Protein AF-A0A7J4CS13-F1 (afdb_monomer)

Mean predicted aligned error: 9.48 Å

Structure (mmCIF, N/CA/C/O backbone):
data_AF-A0A7J4CS13-F1
#
_entry.id   AF-A0A7J4CS13-F1
#
loop_
_atom_site.group_PDB
_atom_site.id
_atom_site.type_symbol
_atom_site.label_atom_id
_atom_site.label_alt_id
_atom_site.label_comp_id
_atom_site.label_asym_id
_atom_site.label_entity_id
_atom_site.label_seq_id
_atom_site.pdbx_PDB_ins_code
_atom_site.Cartn_x
_atom_site.Cartn_y
_atom_site.Cartn_z
_atom_site.occupancy
_atom_site.B_iso_or_equiv
_atom_site.auth_seq_id
_atom_site.auth_comp_id
_atom_site.auth_asym_id
_atom_site.auth_atom_id
_atom_site.pdbx_PDB_model_num
ATOM 1 N N . VAL A 1 1 ? 38.879 8.337 -37.946 1.00 72.19 1 VAL A N 1
ATOM 2 C CA . VAL A 1 1 ? 38.285 6.980 -37.816 1.00 72.19 1 VAL A CA 1
ATOM 3 C C . VAL A 1 1 ? 36.753 7.012 -37.824 1.00 72.19 1 VAL A C 1
ATOM 5 O O . VAL A 1 1 ? 36.179 6.457 -38.749 1.00 72.19 1 VAL A O 1
ATOM 8 N N . GLY A 1 2 ? 36.074 7.708 -36.898 1.00 79.31 2 GLY A N 1
ATOM 9 C CA . GLY A 1 2 ? 34.594 7.727 -36.835 1.00 79.31 2 GLY A CA 1
ATOM 10 C C . GLY A 1 2 ? 33.876 8.227 -38.102 1.00 79.31 2 GLY A C 1
ATOM 11 O O . GLY A 1 2 ? 32.901 7.623 -38.536 1.00 79.31 2 GLY A O 1
ATOM 12 N N . PHE A 1 3 ? 34.414 9.257 -38.761 1.00 84.44 3 PHE A N 1
ATOM 13 C CA . PHE A 1 3 ? 33.888 9.759 -40.040 1.00 84.44 3 PHE A CA 1
ATOM 14 C C . PHE A 1 3 ? 33.927 8.710 -41.168 1.00 84.44 3 PHE A C 1
ATOM 16 O O . PHE A 1 3 ? 33.012 8.639 -41.985 1.00 84.44 3 PHE A O 1
ATOM 23 N N . GLY A 1 4 ? 34.959 7.857 -41.184 1.00 86.88 4 GLY A N 1
ATOM 24 C CA . GLY A 1 4 ? 35.103 6.786 -42.174 1.00 86.88 4 GLY A CA 1
ATOM 25 C C . GLY A 1 4 ? 34.043 5.699 -42.008 1.00 86.88 4 GLY A C 1
ATOM 26 O O . GLY A 1 4 ? 33.472 5.244 -42.993 1.00 86.88 4 GLY A O 1
ATOM 27 N N . LEU A 1 5 ? 33.702 5.347 -40.765 1.00 84.50 5 LEU A N 1
ATOM 28 C CA . LEU A 1 5 ? 32.598 4.424 -40.486 1.00 84.50 5 LEU A CA 1
ATOM 29 C C . LEU A 1 5 ? 31.256 5.018 -40.940 1.00 84.50 5 LEU A C 1
ATOM 31 O O . LEU A 1 5 ? 30.471 4.328 -41.583 1.00 84.50 5 LEU A O 1
ATOM 35 N N . GLY A 1 6 ? 31.026 6.312 -40.696 1.00 86.31 6 GLY A N 1
ATOM 36 C CA . GLY A 1 6 ? 29.844 7.014 -41.204 1.00 86.31 6 GLY A CA 1
ATOM 37 C C . GLY A 1 6 ? 29.723 6.947 -42.730 1.00 86.31 6 GLY A C 1
ATOM 38 O O . GLY A 1 6 ? 28.652 6.640 -43.249 1.00 86.31 6 GLY A O 1
ATOM 39 N N . TYR A 1 7 ? 30.830 7.148 -43.452 1.00 88.69 7 TYR A N 1
ATOM 40 C CA . TYR A 1 7 ? 30.852 7.021 -44.909 1.00 88.69 7 TYR A CA 1
ATOM 41 C C . TYR A 1 7 ? 30.472 5.606 -45.368 1.00 88.69 7 TYR A C 1
ATOM 43 O O . TYR A 1 7 ? 29.608 5.463 -46.227 1.00 88.69 7 TYR A O 1
ATOM 51 N N . ILE A 1 8 ? 31.055 4.564 -44.770 1.00 88.62 8 ILE A N 1
ATOM 52 C CA . ILE A 1 8 ? 30.823 3.159 -45.150 1.00 88.62 8 ILE A CA 1
ATOM 53 C C . ILE A 1 8 ? 29.350 2.758 -44.989 1.00 88.62 8 ILE A C 1
ATOM 55 O O . ILE A 1 8 ? 28.781 2.138 -45.888 1.00 88.62 8 ILE A O 1
ATOM 59 N N . PHE A 1 9 ? 28.727 3.125 -43.866 1.00 88.62 9 PHE A N 1
ATOM 60 C CA . PHE A 1 9 ? 27.345 2.742 -43.569 1.00 88.62 9 PHE A CA 1
ATOM 61 C C . PHE A 1 9 ? 26.305 3.610 -44.292 1.00 88.62 9 PHE A C 1
ATOM 63 O O . PHE A 1 9 ? 25.291 3.082 -44.744 1.00 88.62 9 PHE A O 1
ATOM 70 N N . TYR A 1 10 ? 26.537 4.923 -44.419 1.00 87.06 10 TYR A N 1
ATOM 71 C CA . TYR A 1 10 ? 25.502 5.859 -44.882 1.00 87.06 10 TYR A CA 1
ATOM 72 C C . TYR A 1 10 ? 25.706 6.396 -46.305 1.00 87.06 10 TYR A C 1
ATOM 74 O O . TYR A 1 10 ? 24.713 6.651 -46.982 1.00 87.06 10 TYR A O 1
ATOM 82 N N . ILE A 1 11 ? 26.949 6.557 -46.782 1.00 88.56 11 ILE A N 1
ATOM 83 C CA . ILE A 1 11 ? 27.242 7.149 -48.104 1.00 88.56 11 ILE A CA 1
ATOM 84 C C . ILE A 1 11 ? 27.619 6.063 -49.115 1.00 88.56 11 ILE A C 1
ATOM 86 O O . ILE A 1 11 ? 26.929 5.881 -50.113 1.00 88.56 11 ILE A O 1
ATOM 90 N N . GLY A 1 12 ? 28.684 5.308 -48.836 1.00 87.69 12 GLY A N 1
ATOM 91 C CA . GLY A 1 12 ? 29.124 4.183 -49.661 1.00 87.69 12 GLY A CA 1
ATOM 92 C C . GLY A 1 12 ? 28.165 2.991 -49.610 1.00 87.69 12 GLY A C 1
ATOM 93 O O . GLY A 1 12 ? 28.124 2.211 -50.556 1.00 87.69 12 GLY A O 1
ATOM 94 N N . ARG A 1 13 ? 27.370 2.869 -48.532 1.00 84.94 13 ARG A N 1
ATOM 95 C CA . ARG A 1 13 ? 26.365 1.807 -48.305 1.00 84.94 13 ARG A CA 1
ATOM 96 C C . ARG A 1 13 ? 26.926 0.390 -48.492 1.00 84.94 13 ARG A C 1
ATOM 98 O O . ARG A 1 13 ? 26.216 -0.512 -48.925 1.00 84.94 13 ARG A O 1
ATOM 105 N N . TRP A 1 14 ? 28.201 0.187 -48.160 1.00 87.81 14 TRP A N 1
ATOM 106 C CA . TRP A 1 14 ? 28.876 -1.106 -48.324 1.00 87.81 14 TRP A CA 1
ATOM 107 C C . TRP A 1 14 ? 28.378 -2.157 -47.326 1.00 87.81 14 TRP A C 1
ATOM 109 O O . TRP A 1 14 ? 28.487 -3.353 -47.579 1.00 87.81 14 TRP A O 1
ATOM 119 N N . VAL A 1 15 ? 27.815 -1.715 -46.199 1.00 88.19 15 VAL A N 1
ATOM 120 C CA . VAL A 1 15 ? 27.189 -2.570 -45.188 1.00 88.19 15 VAL A CA 1
ATOM 121 C C . VAL A 1 15 ? 25.805 -2.016 -44.878 1.00 88.19 15 VAL A C 1
ATOM 123 O O . VAL A 1 15 ? 25.668 -0.825 -44.607 1.00 88.19 15 VAL A O 1
ATOM 126 N N . ASP A 1 16 ? 24.787 -2.878 -44.886 1.00 89.31 16 ASP A N 1
ATOM 127 C CA . ASP A 1 16 ? 23.429 -2.498 -44.495 1.00 89.31 16 ASP A CA 1
ATOM 128 C C . ASP A 1 16 ? 23.351 -2.305 -42.964 1.00 89.31 16 ASP A C 1
ATOM 130 O O . ASP A 1 16 ? 23.492 -3.284 -42.215 1.00 89.31 16 ASP A O 1
ATOM 134 N N . PRO A 1 17 ? 23.125 -1.069 -42.472 1.00 87.94 17 PRO A N 1
ATOM 135 C CA . PRO A 1 17 ? 23.107 -0.778 -41.042 1.00 87.94 17 PRO A CA 1
ATOM 136 C C . PRO A 1 17 ? 21.958 -1.482 -40.312 1.00 87.94 17 PRO A C 1
ATOM 138 O O . PRO A 1 17 ? 22.127 -1.883 -39.161 1.00 87.94 17 PRO A O 1
ATOM 141 N N . VAL A 1 18 ? 20.809 -1.688 -40.965 1.00 89.12 18 VAL A N 1
ATOM 142 C CA . VAL A 1 18 ? 19.647 -2.342 -40.342 1.00 89.12 18 VAL A CA 1
ATOM 143 C C . VAL A 1 18 ? 19.937 -3.823 -40.139 1.00 89.12 18 VAL A C 1
ATOM 145 O O . VAL A 1 18 ? 19.723 -4.361 -39.051 1.00 89.12 18 VAL A O 1
ATOM 148 N N . LYS A 1 19 ? 20.485 -4.481 -41.164 1.00 91.19 19 LYS A N 1
ATOM 149 C CA . LYS A 1 19 ? 20.879 -5.891 -41.082 1.00 91.19 19 LYS A CA 1
ATOM 150 C C . LYS A 1 19 ? 22.008 -6.101 -40.069 1.00 91.19 19 LYS A C 1
ATOM 152 O O . LYS A 1 19 ? 21.969 -7.072 -39.321 1.00 91.19 19 LYS A O 1
ATOM 157 N N . PHE A 1 20 ? 22.969 -5.177 -39.999 1.00 91.25 20 PHE A N 1
ATOM 158 C CA . PHE A 1 20 ? 24.067 -5.216 -39.030 1.00 91.25 20 PHE A CA 1
ATOM 159 C C . PHE A 1 20 ? 23.572 -5.092 -37.581 1.00 91.25 20 PHE A C 1
ATOM 161 O O . PHE A 1 20 ? 23.908 -5.933 -36.751 1.00 91.25 20 PHE A O 1
ATOM 168 N N . ILE A 1 21 ? 22.719 -4.107 -37.278 1.00 92.00 21 ILE A N 1
ATOM 169 C CA . ILE A 1 21 ? 22.165 -3.914 -35.926 1.00 92.00 21 ILE A CA 1
ATOM 170 C C . ILE A 1 21 ? 21.299 -5.109 -35.507 1.00 92.00 21 ILE A C 1
ATOM 172 O O . ILE A 1 21 ? 21.417 -5.583 -34.380 1.00 92.00 21 ILE A O 1
ATOM 176 N N . ASN A 1 22 ? 20.470 -5.631 -36.415 1.00 91.75 22 ASN A N 1
ATOM 177 C CA . ASN A 1 22 ? 19.577 -6.758 -36.127 1.00 91.75 22 ASN A CA 1
ATOM 178 C C . ASN A 1 22 ? 20.289 -8.121 -36.088 1.00 91.75 22 ASN A C 1
ATOM 180 O O . ASN A 1 22 ? 19.701 -9.095 -35.627 1.00 91.75 22 ASN A O 1
ATOM 184 N N . SER A 1 23 ? 21.539 -8.208 -36.551 1.00 91.88 23 SER A N 1
ATOM 185 C CA . SER A 1 23 ? 22.308 -9.460 -36.547 1.00 91.88 23 SER A CA 1
ATOM 186 C C . SER A 1 23 ? 22.707 -9.930 -35.146 1.00 91.88 23 SER A C 1
ATOM 188 O O . SER A 1 23 ? 22.951 -11.118 -34.944 1.00 91.88 23 SER A O 1
ATOM 190 N N . ASN A 1 24 ? 22.768 -9.018 -34.170 1.00 93.56 24 ASN A N 1
ATOM 191 C CA . ASN A 1 24 ? 23.164 -9.325 -32.803 1.00 93.56 24 ASN A CA 1
ATOM 192 C C . ASN A 1 24 ? 22.250 -8.609 -31.807 1.00 93.56 24 ASN A C 1
ATOM 194 O O . ASN A 1 24 ? 22.063 -7.392 -31.868 1.00 93.56 24 ASN A O 1
ATOM 198 N N . ILE A 1 25 ? 21.737 -9.364 -30.837 1.00 93.38 25 ILE A N 1
ATOM 199 C CA . ILE A 1 25 ? 20.838 -8.849 -29.804 1.00 93.38 25 ILE A CA 1
ATOM 200 C C . ILE A 1 25 ? 21.455 -7.701 -28.996 1.00 93.38 25 ILE A C 1
ATOM 202 O O . ILE A 1 25 ? 20.739 -6.789 -28.591 1.00 93.38 25 ILE A O 1
ATOM 206 N N . PHE A 1 26 ? 22.775 -7.703 -28.802 1.00 95.50 26 PHE A N 1
ATOM 207 C CA . PHE A 1 26 ? 23.489 -6.649 -28.091 1.00 95.50 26 PHE A CA 1
ATOM 208 C C . PHE A 1 26 ? 23.454 -5.319 -28.855 1.00 95.50 26 PHE A C 1
ATOM 210 O O . PHE A 1 26 ? 23.088 -4.291 -28.284 1.00 95.50 26 PHE A O 1
ATOM 217 N N . PHE A 1 27 ? 23.767 -5.330 -30.158 1.00 93.75 27 PHE A N 1
ATOM 218 C CA . PHE A 1 27 ? 23.711 -4.121 -30.989 1.00 93.75 27 PHE A CA 1
ATOM 219 C C . PHE A 1 27 ? 22.283 -3.610 -31.139 1.00 93.75 27 PHE A C 1
ATOM 221 O O . PHE A 1 27 ? 22.053 -2.405 -31.035 1.00 93.75 27 PHE A O 1
ATOM 228 N N . TYR A 1 28 ? 21.320 -4.517 -31.300 1.00 94.88 28 TYR A N 1
ATOM 229 C CA . TYR A 1 28 ? 19.906 -4.172 -31.306 1.00 94.88 28 TYR A CA 1
ATOM 230 C C . TYR A 1 28 ? 19.459 -3.526 -29.986 1.00 94.88 28 TYR A C 1
ATOM 232 O O . TYR A 1 28 ? 18.806 -2.482 -29.999 1.00 94.88 28 TYR A O 1
ATOM 240 N N . ALA A 1 29 ? 19.836 -4.103 -28.840 1.00 94.88 29 ALA A N 1
ATOM 241 C CA . ALA A 1 29 ? 19.478 -3.582 -27.525 1.00 94.88 29 ALA A CA 1
ATOM 242 C C . ALA A 1 29 ? 20.084 -2.196 -27.274 1.00 94.88 29 ALA A C 1
ATOM 244 O O . ALA A 1 29 ? 19.364 -1.295 -26.840 1.00 94.88 29 ALA A O 1
ATOM 245 N N . LEU A 1 30 ? 21.365 -1.997 -27.604 1.00 94.94 30 LEU A N 1
ATOM 246 C CA . LEU A 1 30 ? 22.010 -0.686 -27.524 1.00 94.94 30 LEU A CA 1
ATOM 247 C C . LEU A 1 30 ? 21.327 0.324 -28.445 1.00 94.94 30 LEU A C 1
ATOM 249 O O . LEU A 1 30 ? 20.953 1.403 -27.991 1.00 94.94 30 LEU A O 1
ATOM 253 N N . HIS A 1 31 ? 21.101 -0.030 -29.713 1.00 94.06 31 HIS A N 1
ATOM 254 C CA . HIS A 1 31 ? 20.407 0.842 -30.657 1.00 94.06 31 HIS A CA 1
ATOM 255 C C . HIS A 1 31 ? 19.030 1.256 -30.127 1.00 94.06 31 HIS A C 1
ATOM 257 O O . HIS A 1 31 ? 18.724 2.444 -30.076 1.00 94.06 31 HIS A O 1
ATOM 263 N N . LYS A 1 32 ? 18.231 0.295 -29.650 1.00 94.88 32 LYS A N 1
ATOM 264 C CA . LYS A 1 32 ? 16.909 0.544 -29.065 1.00 94.88 32 LYS A CA 1
ATOM 265 C C . LYS A 1 32 ? 16.980 1.404 -27.802 1.00 94.88 32 LYS A C 1
ATOM 267 O O . LYS A 1 32 ? 16.120 2.255 -27.599 1.00 94.88 32 LYS A O 1
ATOM 272 N N . PHE A 1 33 ? 17.986 1.203 -26.956 1.00 95.31 33 PHE A N 1
ATOM 273 C CA . PHE A 1 33 ? 18.200 1.995 -25.747 1.00 95.31 33 PHE A CA 1
ATOM 274 C C . PHE A 1 33 ? 18.470 3.469 -26.068 1.00 95.31 33 PHE A C 1
ATOM 276 O O . PHE A 1 33 ? 17.793 4.348 -25.529 1.00 95.31 33 PHE A O 1
ATOM 283 N N . PHE A 1 34 ? 19.388 3.744 -26.999 1.00 94.50 34 PHE A N 1
ATOM 284 C CA . PHE A 1 34 ? 19.659 5.107 -27.458 1.00 94.50 34 PHE A CA 1
ATOM 285 C C . PHE A 1 34 ? 18.456 5.713 -28.194 1.00 94.50 34 PHE A C 1
ATOM 287 O O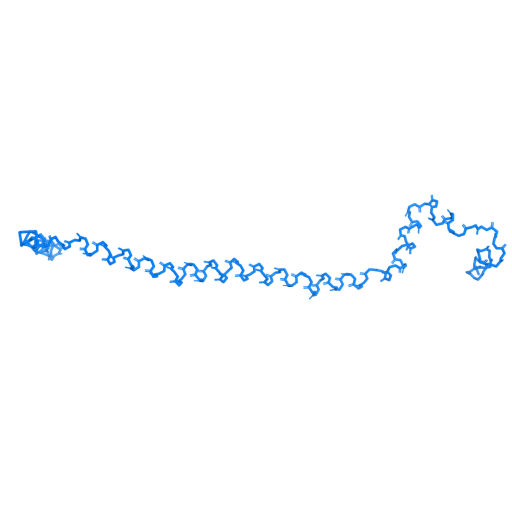 . PHE A 1 34 ? 18.107 6.867 -27.941 1.00 94.50 34 PHE A O 1
ATOM 294 N N . LEU A 1 35 ? 17.780 4.929 -29.045 1.00 94.12 35 LEU A N 1
ATOM 295 C CA . LEU A 1 35 ? 16.575 5.346 -29.771 1.00 94.12 35 LEU A CA 1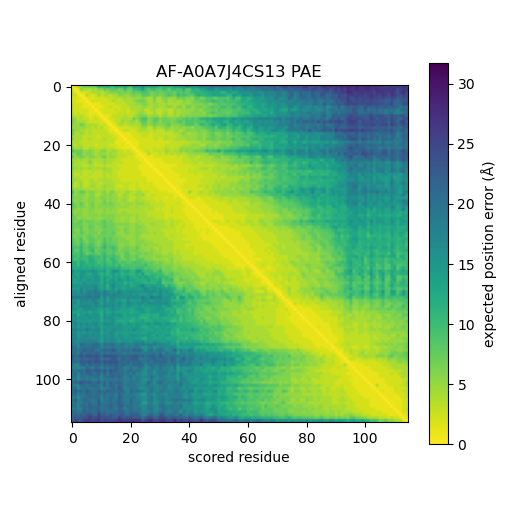
ATOM 296 C C . LEU A 1 35 ? 15.454 5.771 -28.809 1.00 94.12 35 LEU A C 1
ATOM 298 O O . LEU A 1 35 ? 14.806 6.794 -29.019 1.00 94.12 35 LEU A O 1
ATOM 302 N N . ASN A 1 36 ? 15.288 5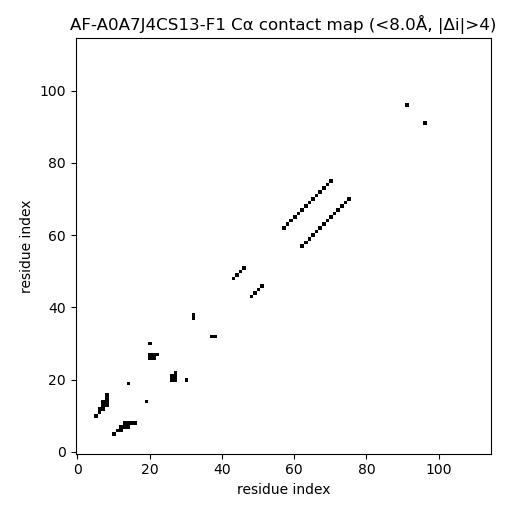.046 -27.701 1.00 95.06 36 ASN A N 1
ATOM 303 C CA . ASN A 1 36 ? 14.309 5.345 -26.655 1.00 95.06 36 ASN A CA 1
ATOM 304 C C . ASN A 1 36 ? 14.790 6.401 -25.648 1.00 95.06 36 ASN A C 1
ATOM 306 O O . ASN A 1 36 ? 14.305 6.441 -24.516 1.00 95.06 36 ASN A O 1
ATOM 310 N N . ARG A 1 37 ? 15.738 7.267 -26.041 1.00 93.06 37 ARG A N 1
ATOM 311 C CA . ARG A 1 37 ? 16.292 8.344 -25.201 1.00 93.06 37 ARG A CA 1
ATOM 312 C C . ARG A 1 37 ? 16.715 7.830 -23.821 1.00 93.06 37 ARG A C 1
ATOM 314 O O . ARG A 1 37 ? 16.399 8.440 -22.800 1.00 93.06 37 ARG A O 1
ATOM 321 N N . TRP A 1 38 ? 17.387 6.676 -23.803 1.00 94.81 38 TRP A N 1
ATOM 322 C CA . TRP A 1 38 ? 17.909 6.028 -22.596 1.00 94.81 38 TRP A CA 1
ATOM 323 C C . TRP A 1 38 ? 16.832 5.623 -21.579 1.00 94.81 38 TRP A C 1
ATOM 325 O O . TRP A 1 38 ? 17.144 5.352 -20.424 1.00 94.81 38 TRP A O 1
ATOM 335 N N . TYR A 1 39 ? 15.555 5.612 -21.976 1.00 93.94 39 TYR A N 1
ATOM 336 C CA . TYR A 1 39 ? 14.408 5.418 -21.085 1.00 93.94 39 TYR A CA 1
ATOM 337 C C . TYR A 1 39 ? 14.336 6.406 -19.906 1.00 93.94 39 TYR A C 1
ATOM 339 O O . TYR A 1 39 ? 13.554 6.184 -18.982 1.00 93.94 39 TYR A O 1
ATOM 347 N N . LEU A 1 40 ? 15.066 7.529 -19.948 1.00 94.06 40 LEU A N 1
ATOM 348 C CA . LEU A 1 40 ? 15.110 8.505 -18.850 1.00 94.06 40 LEU A CA 1
ATOM 349 C C . LEU A 1 40 ? 13.718 9.023 -18.495 1.00 94.06 40 LEU A C 1
ATOM 351 O O . LEU A 1 40 ? 13.342 9.051 -17.327 1.00 94.06 40 LEU A O 1
ATOM 355 N N . ASN A 1 41 ? 12.915 9.346 -19.509 1.00 94.19 41 ASN A N 1
ATOM 356 C CA . ASN A 1 41 ? 11.534 9.771 -19.301 1.00 94.19 41 ASN A CA 1
ATOM 357 C C . ASN A 1 41 ? 10.731 8.692 -18.567 1.00 94.19 41 ASN A C 1
ATOM 359 O O . ASN A 1 41 ? 10.086 8.985 -17.567 1.00 94.19 41 ASN A O 1
ATOM 363 N N . ALA A 1 42 ? 10.799 7.439 -19.022 1.00 93.06 42 ALA A N 1
ATOM 364 C CA . ALA A 1 42 ? 10.058 6.345 -18.401 1.00 93.06 42 ALA A CA 1
ATOM 365 C C . ALA A 1 42 ? 10.477 6.135 -16.939 1.00 93.06 42 ALA A C 1
ATOM 367 O O . ALA A 1 42 ? 9.611 5.967 -16.085 1.00 93.06 42 ALA A O 1
ATOM 368 N N . MET A 1 43 ? 11.778 6.209 -16.647 1.00 95.00 43 MET A N 1
ATOM 369 C CA . MET A 1 43 ? 12.310 6.101 -15.288 1.00 95.00 43 MET A CA 1
ATOM 370 C C . MET A 1 43 ? 11.826 7.241 -14.389 1.00 95.00 43 MET A C 1
ATOM 372 O O . MET A 1 43 ? 11.376 6.983 -13.275 1.00 95.00 43 MET A O 1
ATOM 376 N N . ILE A 1 44 ? 11.864 8.485 -14.875 1.00 95.94 44 ILE A N 1
ATOM 377 C CA . ILE A 1 44 ? 11.392 9.656 -14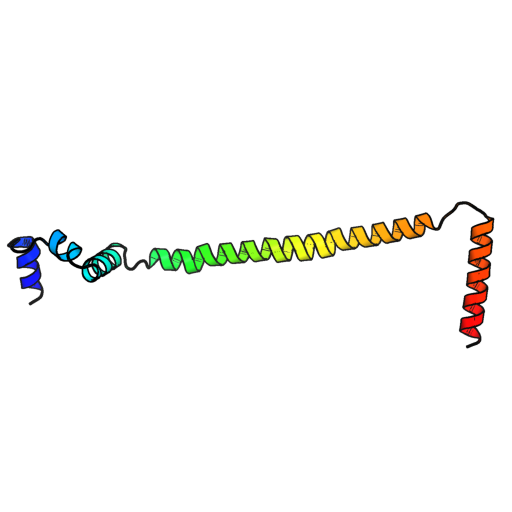.124 1.00 95.94 44 ILE A CA 1
ATOM 378 C C . ILE A 1 44 ? 9.893 9.533 -13.836 1.00 95.94 44 ILE A C 1
ATOM 380 O O . ILE A 1 44 ? 9.472 9.693 -12.693 1.00 95.94 44 ILE A O 1
ATOM 384 N N . TYR A 1 45 ? 9.083 9.187 -14.839 1.00 96.31 45 TYR A N 1
ATOM 385 C CA . TYR A 1 45 ? 7.646 8.983 -14.647 1.00 96.31 45 TYR A CA 1
ATOM 386 C C . TYR A 1 45 ? 7.357 7.860 -13.647 1.00 96.31 45 TYR A C 1
ATOM 388 O O . TYR A 1 45 ? 6.504 8.011 -12.772 1.00 96.31 45 TYR A O 1
ATOM 396 N N . TRP A 1 46 ? 8.080 6.745 -13.728 1.00 96.38 46 TRP A N 1
ATOM 397 C CA . TRP A 1 46 ? 7.913 5.655 -12.774 1.00 96.38 46 TRP A CA 1
ATOM 398 C C . TRP A 1 46 ? 8.279 6.060 -11.348 1.00 96.38 46 TRP A C 1
ATOM 400 O O . TRP A 1 46 ? 7.490 5.830 -10.432 1.00 96.38 46 TRP A O 1
ATOM 410 N N . GLY A 1 47 ? 9.443 6.686 -11.170 1.00 96.25 47 GLY A N 1
ATOM 411 C CA . GLY A 1 47 ? 9.973 7.044 -9.857 1.00 96.25 47 GLY A CA 1
ATOM 412 C C . GLY A 1 47 ? 9.211 8.174 -9.172 1.00 96.25 47 GLY A C 1
ATOM 413 O O . GLY A 1 47 ? 8.978 8.102 -7.970 1.00 96.25 47 GLY A O 1
ATOM 414 N N . PHE A 1 48 ? 8.788 9.194 -9.921 1.00 96.25 48 PHE A N 1
ATOM 415 C CA . PHE A 1 48 ? 8.218 10.415 -9.340 1.00 96.25 48 PHE A CA 1
ATOM 416 C C . PHE A 1 48 ? 6.707 10.546 -9.491 1.00 96.25 48 PHE A C 1
ATOM 418 O O . PHE A 1 48 ? 6.095 11.327 -8.767 1.00 96.25 48 PHE A O 1
ATOM 425 N N . VAL A 1 49 ? 6.085 9.797 -10.401 1.00 96.31 49 VAL A N 1
ATOM 426 C CA . VAL A 1 49 ? 4.638 9.891 -10.629 1.00 96.31 49 VAL A CA 1
ATOM 427 C C . VAL A 1 49 ? 3.959 8.600 -10.205 1.00 96.31 49 VAL A C 1
ATOM 429 O O . VAL A 1 49 ? 3.136 8.596 -9.293 1.00 96.31 49 VAL A O 1
ATOM 432 N N . ILE A 1 50 ? 4.321 7.480 -10.825 1.00 97.00 50 ILE A N 1
ATOM 433 C CA . ILE A 1 50 ? 3.581 6.225 -10.658 1.00 97.00 50 ILE A CA 1
ATOM 434 C C . ILE A 1 50 ? 3.789 5.643 -9.259 1.00 97.00 50 ILE A C 1
ATOM 436 O O . ILE A 1 50 ? 2.806 5.337 -8.579 1.00 97.00 50 ILE A O 1
ATOM 440 N N . ALA A 1 51 ? 5.043 5.511 -8.816 1.00 97.06 51 ALA A N 1
ATOM 441 C CA . ALA A 1 51 ? 5.351 4.922 -7.518 1.00 97.06 51 ALA A CA 1
ATOM 442 C C . ALA A 1 51 ? 4.766 5.740 -6.346 1.00 97.06 51 ALA A C 1
ATOM 444 O O . ALA A 1 51 ? 4.066 5.142 -5.522 1.00 97.06 51 ALA A O 1
ATOM 445 N N . PRO A 1 52 ? 4.910 7.081 -6.288 1.00 97.38 52 PRO A N 1
ATOM 446 C CA . PRO A 1 52 ? 4.290 7.877 -5.229 1.00 97.38 52 PRO A CA 1
ATOM 447 C C . PRO A 1 52 ? 2.760 7.818 -5.251 1.00 97.38 52 PRO A C 1
ATOM 449 O O . PRO A 1 52 ? 2.140 7.667 -4.201 1.00 97.38 52 PRO A O 1
ATOM 452 N N . LEU A 1 53 ? 2.127 7.852 -6.432 1.00 97.56 53 LEU A N 1
ATOM 453 C CA . LEU A 1 53 ? 0.668 7.717 -6.543 1.00 97.56 53 LEU A CA 1
ATOM 454 C C . LEU A 1 53 ? 0.165 6.346 -6.083 1.00 97.56 53 LEU A C 1
ATOM 456 O O . LEU A 1 53 ? -0.944 6.226 -5.557 1.00 97.56 53 LEU A O 1
ATOM 460 N N . TRP A 1 54 ? 0.932 5.285 -6.329 1.00 97.31 54 TRP A N 1
ATOM 461 C CA . TRP A 1 54 ? 0.593 3.955 -5.836 1.00 97.31 54 TRP A CA 1
ATOM 462 C C . TRP A 1 54 ? 0.728 3.881 -4.312 1.00 97.31 54 TRP A C 1
ATOM 464 O O . TRP A 1 54 ? -0.205 3.431 -3.650 1.00 97.31 54 TRP A O 1
ATOM 474 N N . ALA A 1 55 ? 1.823 4.409 -3.759 1.00 96.62 55 ALA A N 1
ATOM 475 C CA . ALA A 1 55 ? 2.050 4.465 -2.318 1.00 96.62 55 ALA A CA 1
ATOM 476 C C . ALA A 1 55 ? 0.960 5.272 -1.597 1.00 96.62 55 ALA A C 1
ATOM 478 O O . ALA A 1 55 ? 0.356 4.775 -0.650 1.00 96.62 55 ALA A O 1
ATOM 479 N N . ALA A 1 56 ? 0.625 6.466 -2.093 1.00 95.94 56 ALA A N 1
ATOM 480 C CA . ALA A 1 56 ? -0.439 7.295 -1.529 1.00 95.94 56 ALA A CA 1
ATOM 481 C C . ALA A 1 56 ? -1.796 6.570 -1.531 1.00 95.94 56 ALA A C 1
ATOM 483 O O . ALA A 1 56 ? -2.513 6.570 -0.532 1.00 95.94 56 ALA A O 1
ATOM 484 N N . ARG A 1 57 ? -2.132 5.874 -2.627 1.00 95.88 57 ARG A N 1
ATOM 485 C CA . ARG A 1 57 ? -3.358 5.063 -2.699 1.00 95.88 57 ARG A CA 1
ATOM 486 C C . ARG A 1 57 ? -3.346 3.882 -1.737 1.00 95.88 57 ARG A C 1
ATOM 488 O O . ARG A 1 57 ? -4.398 3.549 -1.194 1.00 95.88 57 ARG A O 1
ATOM 495 N N . ALA A 1 58 ? -2.198 3.239 -1.543 1.00 94.88 58 ALA A N 1
ATOM 496 C CA . ALA A 1 58 ? -2.062 2.156 -0.580 1.00 94.88 58 ALA A CA 1
ATOM 497 C C . ALA A 1 58 ? -2.278 2.672 0.849 1.00 94.88 58 ALA A C 1
ATOM 499 O O . ALA A 1 58 ? -3.096 2.110 1.575 1.00 94.88 58 ALA A O 1
ATOM 500 N N . ILE 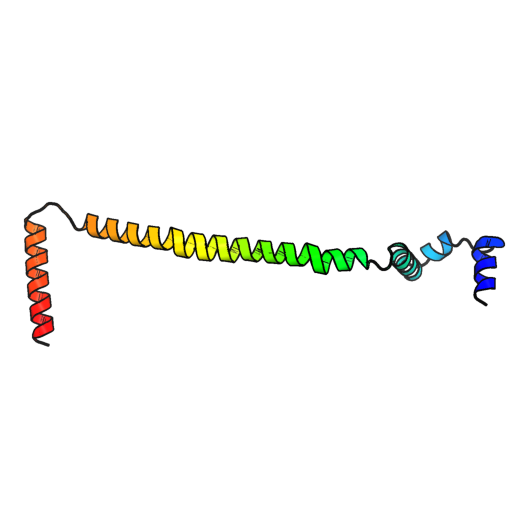A 1 59 ? -1.630 3.783 1.214 1.00 94.94 59 ILE A N 1
ATOM 501 C CA . ILE A 1 59 ? -1.789 4.421 2.527 1.00 94.94 59 ILE A CA 1
ATOM 502 C C . ILE A 1 59 ? -3.257 4.777 2.767 1.00 94.94 59 ILE A C 1
ATOM 504 O O . ILE A 1 59 ? -3.828 4.350 3.763 1.00 94.94 59 ILE A O 1
ATOM 508 N N . TRP A 1 60 ? -3.908 5.453 1.821 1.00 94.19 60 TRP A N 1
ATOM 509 C CA . TRP A 1 60 ? -5.322 5.808 1.947 1.00 94.19 60 TRP A CA 1
ATOM 510 C C . TRP A 1 60 ? -6.230 4.590 2.187 1.00 94.19 60 TRP A C 1
ATOM 512 O O . TRP A 1 60 ? -7.088 4.591 3.068 1.00 94.19 60 TRP A O 1
ATOM 522 N N . ARG A 1 61 ? -6.052 3.517 1.406 1.00 91.50 61 ARG A N 1
ATOM 523 C CA . ARG A 1 61 ? -6.911 2.324 1.494 1.00 91.50 61 ARG A CA 1
ATOM 524 C C . ARG A 1 61 ? -6.713 1.547 2.792 1.00 91.50 61 ARG A C 1
ATOM 526 O O . ARG A 1 61 ? -7.689 1.107 3.395 1.00 91.50 61 ARG A O 1
ATOM 533 N N . TYR A 1 62 ? -5.466 1.347 3.201 1.00 89.69 62 TYR A N 1
ATOM 534 C CA . TYR A 1 62 ? -5.167 0.485 4.340 1.00 89.69 62 TYR A CA 1
ATOM 535 C C . TYR A 1 62 ? -5.157 1.246 5.657 1.00 89.69 62 TYR A C 1
ATOM 537 O O . TYR A 1 62 ? -5.676 0.753 6.650 1.00 89.69 62 TYR A O 1
ATOM 545 N N . PHE A 1 63 ? -4.613 2.455 5.685 1.00 89.31 63 PHE A N 1
ATOM 546 C CA . PHE A 1 63 ? -4.522 3.215 6.921 1.00 89.31 63 PHE A CA 1
ATOM 547 C C . PHE A 1 63 ? -5.806 4.002 7.180 1.00 89.31 63 PHE A C 1
ATOM 549 O O . PHE A 1 63 ? -6.491 3.770 8.171 1.00 89.31 63 PHE A O 1
ATOM 556 N N . GLU A 1 64 ? -6.189 4.879 6.260 1.00 86.31 64 GLU A N 1
ATOM 557 C CA . GLU A 1 64 ? -7.278 5.824 6.517 1.00 86.31 64 GLU A CA 1
ATOM 558 C C . GLU A 1 64 ? -8.651 5.139 6.489 1.00 86.31 64 GLU A C 1
ATOM 560 O O . GLU A 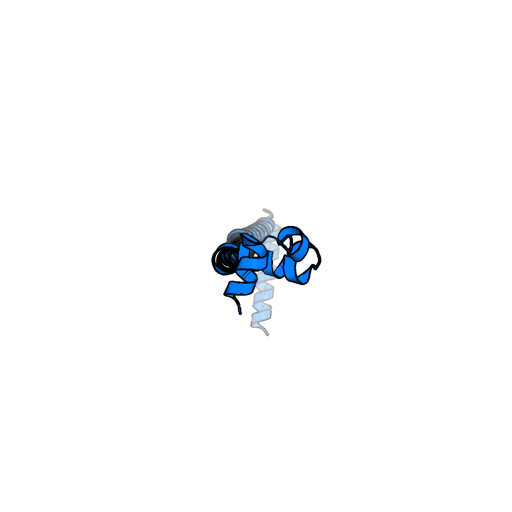1 64 ? -9.393 5.158 7.469 1.00 86.31 64 GLU A O 1
ATOM 565 N N . LYS A 1 65 ? -8.946 4.401 5.417 1.00 88.75 65 LYS A N 1
ATOM 566 C CA . LYS A 1 65 ? -10.217 3.671 5.267 1.00 88.75 65 LYS A CA 1
ATOM 567 C C . LYS A 1 65 ? -10.391 2.511 6.253 1.00 88.75 65 LYS A C 1
ATOM 569 O O . LYS A 1 65 ? -11.506 2.232 6.696 1.00 88.75 65 LYS A O 1
ATOM 574 N N . THR A 1 66 ? -9.322 1.775 6.556 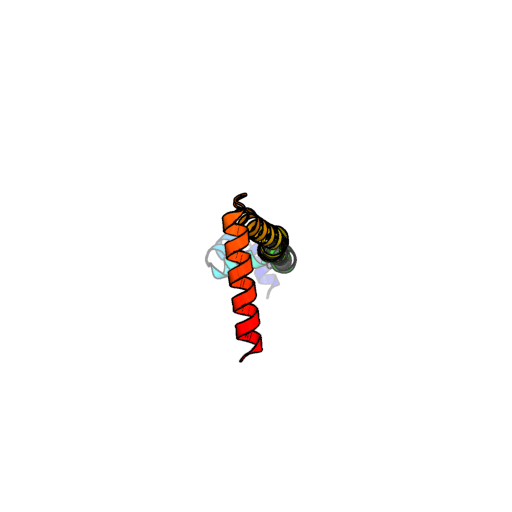1.00 83.25 66 THR A N 1
ATOM 575 C CA . THR A 1 66 ? -9.449 0.572 7.396 1.00 83.25 66 THR A CA 1
ATOM 576 C C . THR A 1 66 ? -9.177 0.885 8.861 1.00 83.25 66 THR A C 1
ATOM 578 O O . THR A 1 66 ? -10.036 0.629 9.699 1.00 83.25 66 THR A O 1
ATOM 581 N N . ALA A 1 67 ? -8.022 1.458 9.197 1.00 83.00 67 ALA A N 1
ATOM 582 C CA . ALA A 1 67 ? -7.680 1.682 10.599 1.00 83.00 67 ALA A CA 1
ATOM 583 C C . ALA A 1 67 ? -8.494 2.831 11.214 1.00 83.00 67 ALA A C 1
ATOM 585 O O . ALA A 1 67 ? -9.079 2.655 12.283 1.00 83.00 67 ALA A O 1
ATOM 586 N N . ILE A 1 68 ? -8.578 3.977 10.532 1.00 86.19 68 ILE A N 1
ATOM 587 C CA . ILE A 1 68 ? -9.251 5.162 11.084 1.00 86.19 68 ILE A CA 1
ATOM 588 C C . ILE A 1 68 ? -10.772 5.039 10.947 1.00 86.19 68 ILE A C 1
ATOM 590 O O . ILE A 1 68 ? -11.473 4.985 11.957 1.00 86.19 68 ILE A O 1
ATOM 594 N N . ASP A 1 69 ? -11.297 4.937 9.726 1.00 87.31 69 ASP A N 1
ATOM 595 C CA . ASP A 1 69 ? -12.751 4.907 9.511 1.00 87.31 69 ASP A CA 1
ATOM 596 C C . ASP A 1 69 ? -13.397 3.665 10.142 1.00 87.31 69 ASP A C 1
ATOM 598 O O . ASP A 1 69 ? -14.356 3.766 10.911 1.00 87.31 69 ASP A O 1
ATOM 602 N N . THR A 1 70 ? -12.881 2.471 9.832 1.00 85.00 70 THR A N 1
ATOM 603 C CA . THR A 1 70 ? -13.512 1.231 10.311 1.00 85.00 70 THR A CA 1
ATOM 604 C C . THR A 1 70 ? -13.180 0.959 11.775 1.00 85.00 70 THR A C 1
ATOM 606 O O . THR A 1 70 ? -14.065 0.564 12.532 1.00 85.00 70 THR A O 1
ATOM 609 N N . GLY A 1 71 ? -11.928 1.171 12.185 1.00 83.69 71 GLY A N 1
ATOM 610 C CA . GLY A 1 71 ? -11.488 0.906 13.553 1.00 83.69 71 GLY A CA 1
ATOM 611 C C . GLY A 1 71 ? -11.993 1.941 14.551 1.00 83.69 71 GLY A C 1
ATOM 612 O O . GLY A 1 71 ? -12.654 1.586 15.524 1.00 83.69 71 GLY A O 1
ATOM 613 N N . MET A 1 72 ? -11.701 3.220 14.318 1.00 83.25 72 MET A N 1
ATOM 614 C CA . MET A 1 72 ? -12.010 4.261 15.297 1.00 83.25 72 MET A CA 1
ATOM 615 C C . MET A 1 72 ? -13.441 4.761 15.167 1.00 83.25 72 MET A C 1
ATOM 617 O O . MET A 1 72 ? -14.167 4.759 16.153 1.00 83.25 72 MET A O 1
ATOM 621 N N . ASN A 1 73 ? -13.860 5.169 13.971 1.00 84.44 73 ASN A N 1
ATOM 622 C CA . ASN A 1 73 ? -15.151 5.834 13.816 1.00 84.44 73 ASN A CA 1
ATOM 623 C C . ASN A 1 73 ? -16.307 4.829 13.970 1.00 84.44 73 ASN A C 1
ATOM 625 O O . ASN A 1 73 ? -17.091 4.886 14.916 1.00 84.44 73 ASN A O 1
ATOM 629 N N . ILE A 1 74 ? -16.347 3.820 13.098 1.00 89.31 74 ILE A N 1
ATOM 630 C CA . ILE A 1 74 ? -17.412 2.809 13.101 1.00 89.31 74 ILE A CA 1
ATOM 631 C C . ILE A 1 74 ? -17.226 1.807 14.248 1.00 89.31 74 ILE A C 1
ATOM 633 O O . ILE A 1 74 ? -18.203 1.331 14.830 1.00 89.31 74 ILE A O 1
ATOM 637 N N . GLY A 1 75 ? -15.984 1.447 14.571 1.00 89.25 75 GLY A N 1
ATOM 638 C CA . GLY A 1 75 ? -15.694 0.441 15.590 1.00 89.25 75 GLY A CA 1
ATOM 639 C C . GLY A 1 75 ? -16.109 0.882 16.991 1.00 89.25 75 GLY A C 1
ATOM 640 O O . GLY A 1 75 ? -16.767 0.106 17.689 1.00 89.25 75 GLY A O 1
ATOM 641 N N . LEU A 1 76 ? -15.810 2.128 17.381 1.00 89.25 76 LEU A N 1
ATOM 642 C CA . LEU A 1 76 ? -16.254 2.671 18.670 1.00 89.25 76 LEU A CA 1
ATOM 643 C C . LEU A 1 76 ? -17.772 2.829 18.732 1.00 89.25 76 LEU A C 1
ATOM 645 O O . LEU A 1 76 ? -18.386 2.457 19.728 1.00 89.25 76 LEU A O 1
ATOM 649 N N . GLU A 1 77 ? -18.404 3.314 17.662 1.00 92.50 77 GLU A N 1
ATOM 650 C CA . GLU A 1 77 ? -19.865 3.405 17.615 1.00 92.50 77 GLU A CA 1
ATOM 651 C C . GLU A 1 77 ? -20.508 2.023 17.827 1.00 92.50 77 GLU A C 1
ATOM 653 O O . GLU A 1 77 ? -21.426 1.858 18.634 1.00 92.50 77 GLU A O 1
ATOM 658 N N . ARG A 1 78 ? -19.991 0.993 17.145 1.00 92.50 78 ARG A N 1
ATOM 659 C CA . ARG A 1 78 ? -20.497 -0.380 17.265 1.00 92.50 78 ARG A CA 1
ATOM 660 C C . ARG A 1 78 ? -20.275 -0.970 18.652 1.00 92.5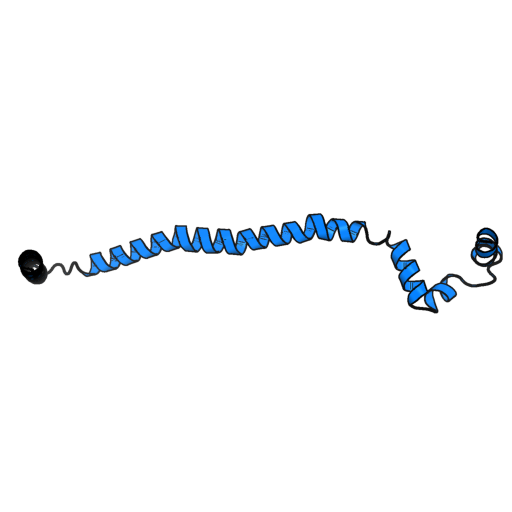0 78 ARG A C 1
ATOM 662 O O . ARG A 1 78 ? -21.168 -1.671 19.130 1.00 92.50 78 ARG A O 1
ATOM 669 N N . SER A 1 79 ? -19.135 -0.711 19.290 1.00 91.69 79 SER A N 1
ATOM 670 C CA . SER A 1 79 ? -18.853 -1.233 20.631 1.00 91.69 79 SER A CA 1
ATOM 671 C C . SER A 1 79 ? -19.763 -0.594 21.680 1.00 91.69 79 SER A C 1
ATOM 673 O O . SER A 1 79 ? -20.378 -1.311 22.469 1.00 91.69 79 SER A O 1
ATOM 675 N N . VAL A 1 80 ? -19.951 0.728 21.620 1.00 93.94 80 VAL A N 1
ATOM 676 C CA . VAL A 1 80 ? -20.881 1.453 22.497 1.00 93.94 80 VAL A CA 1
ATOM 677 C C . VAL A 1 80 ? -22.312 0.976 22.267 1.00 93.94 80 VAL A C 1
ATOM 679 O O . VAL A 1 80 ? -23.021 0.664 23.222 1.00 93.94 80 VAL A O 1
ATOM 682 N N . ARG A 1 81 ? -22.733 0.828 21.006 1.00 94.88 81 ARG A N 1
ATOM 683 C CA . ARG A 1 81 ? -24.062 0.304 20.666 1.00 94.88 81 ARG A CA 1
ATOM 684 C C . ARG A 1 81 ? -24.277 -1.117 21.183 1.00 94.88 81 ARG A C 1
ATOM 686 O O . ARG A 1 81 ? -25.377 -1.442 21.625 1.00 94.88 81 ARG A O 1
ATOM 693 N N . PHE A 1 82 ? -23.261 -1.974 21.109 1.00 95.06 82 PHE A N 1
ATOM 694 C CA . PHE A 1 82 ? -23.326 -3.322 21.667 1.00 95.06 82 PHE A CA 1
ATOM 695 C C . PHE A 1 82 ? -23.466 -3.284 23.192 1.00 95.06 82 PHE A C 1
ATOM 697 O O . PHE A 1 82 ? -24.380 -3.910 23.721 1.00 95.06 82 PHE A O 1
ATOM 704 N N . GLY A 1 83 ? -22.638 -2.494 23.883 1.00 95.00 83 GLY A N 1
ATOM 705 C CA . GLY A 1 83 ? -22.736 -2.311 25.333 1.00 95.00 83 GLY A CA 1
ATOM 706 C C . GLY A 1 83 ? -24.117 -1.814 25.760 1.00 95.00 83 GLY A C 1
ATOM 707 O O . GLY A 1 83 ? -24.737 -2.398 26.644 1.00 95.00 83 GLY A O 1
ATOM 708 N N . ALA A 1 84 ? -24.656 -0.815 25.058 1.00 95.38 84 ALA A N 1
ATOM 709 C CA . ALA A 1 84 ? -26.001 -0.304 25.302 1.00 95.38 84 ALA A CA 1
ATOM 710 C C . ALA A 1 84 ? -27.080 -1.385 25.126 1.00 95.38 84 ALA A C 1
ATOM 712 O O . ALA A 1 84 ? -27.985 -1.477 25.948 1.00 95.38 84 ALA A O 1
ATOM 713 N N . LYS A 1 85 ? -26.973 -2.245 24.102 1.00 95.62 85 LYS A N 1
ATOM 714 C CA . LYS A 1 85 ? -27.896 -3.378 23.920 1.00 95.62 85 LYS A CA 1
ATOM 715 C C . LYS A 1 85 ? -27.807 -4.400 25.050 1.00 95.62 85 LYS A C 1
ATOM 717 O O . LYS A 1 85 ? -28.835 -4.937 25.444 1.00 95.62 85 LYS A O 1
ATOM 722 N N . VAL A 1 86 ? -26.604 -4.679 25.554 1.00 94.12 86 VAL A N 1
ATOM 723 C CA . VAL A 1 86 ? -26.414 -5.599 26.686 1.00 94.12 86 VAL A CA 1
ATOM 724 C C . VAL A 1 86 ? -27.058 -5.025 27.945 1.00 94.12 86 VAL A C 1
ATOM 726 O O . VAL A 1 86 ? -27.852 -5.716 28.573 1.00 94.12 86 VAL A O 1
ATOM 729 N N . VAL A 1 87 ? -26.793 -3.753 28.264 1.00 93.12 87 VAL A N 1
ATOM 730 C CA . VAL A 1 87 ? -27.399 -3.058 29.415 1.00 93.12 87 VAL A CA 1
ATOM 731 C C . VAL A 1 87 ? -28.919 -2.981 29.275 1.00 93.12 87 VAL A C 1
ATOM 733 O O . VAL A 1 87 ? -29.653 -3.276 30.211 1.00 93.12 87 VAL A O 1
ATOM 736 N N . GLN A 1 88 ? -29.424 -2.667 28.084 1.00 93.38 88 GLN A N 1
ATOM 737 C CA . GLN A 1 88 ? -30.863 -2.678 27.836 1.00 93.38 88 GLN A CA 1
ATOM 738 C C . GLN A 1 88 ? -31.463 -4.080 28.024 1.00 93.38 88 GLN A C 1
ATOM 740 O O . GLN A 1 88 ? -32.572 -4.207 28.525 1.00 93.38 88 GLN A O 1
ATOM 745 N N . GLY A 1 89 ? -30.736 -5.136 27.654 1.00 90.69 89 GLY A N 1
ATOM 746 C CA . GLY A 1 89 ? -31.169 -6.518 27.855 1.00 90.69 89 GLY A CA 1
ATOM 747 C C . GLY A 1 89 ? -31.212 -6.956 29.322 1.00 90.69 89 GLY A C 1
ATOM 748 O O . GLY A 1 89 ? -31.929 -7.903 29.637 1.00 90.69 89 GLY A O 1
ATOM 749 N N . THR A 1 90 ? -30.483 -6.284 30.223 1.00 89.25 90 THR A N 1
ATOM 750 C CA . THR A 1 90 ? -30.560 -6.566 31.669 1.00 89.25 90 THR A CA 1
ATOM 751 C C . THR A 1 90 ? -31.821 -6.001 32.327 1.00 89.25 90 THR A C 1
ATOM 753 O O . THR A 1 90 ? -32.210 -6.462 33.398 1.00 89.25 90 THR A O 1
ATOM 756 N N . GLU A 1 91 ? -32.500 -5.058 31.672 1.00 88.56 91 GLU A N 1
ATOM 757 C CA . GLU A 1 91 ? -33.772 -4.498 32.124 1.00 88.56 91 GLU A CA 1
ATOM 758 C C . GLU A 1 91 ? -34.927 -5.439 31.752 1.00 88.56 91 GLU A C 1
ATOM 760 O O . GLU A 1 91 ? -35.465 -5.405 30.646 1.00 88.56 91 GLU A O 1
ATOM 765 N N . THR A 1 92 ? -35.312 -6.317 32.677 1.00 88.75 92 THR A N 1
ATOM 766 C CA . THR A 1 92 ? -36.345 -7.343 32.436 1.00 88.75 92 THR A CA 1
ATOM 767 C C . THR A 1 92 ? -37.778 -6.819 32.588 1.00 88.75 92 THR A C 1
ATOM 769 O O . THR A 1 92 ? -38.722 -7.500 32.190 1.00 88.75 92 THR A O 1
ATOM 772 N N . GLY A 1 93 ? -37.965 -5.650 33.217 1.00 90.00 93 GLY A N 1
ATOM 773 C CA . GLY A 1 93 ? -39.281 -5.115 33.582 1.00 90.00 93 GLY A CA 1
ATOM 774 C C . GLY A 1 93 ? -39.972 -5.848 34.742 1.00 90.00 93 GLY A C 1
ATOM 775 O O . GLY A 1 93 ? -41.112 -5.528 35.074 1.00 90.00 93 GLY A O 1
ATOM 776 N N . VAL A 1 94 ? -39.307 -6.815 35.385 1.00 93.69 94 VAL A N 1
ATOM 777 C CA . VAL A 1 94 ? -39.866 -7.598 36.496 1.00 93.69 94 VAL A CA 1
ATOM 778 C C . VAL A 1 94 ? -39.325 -7.081 37.830 1.00 93.69 94 VAL A C 1
ATOM 780 O O . VAL A 1 94 ? -38.138 -7.192 38.116 1.00 93.69 94 VAL A O 1
ATOM 783 N N . ALA A 1 95 ? -40.204 -6.582 38.707 1.00 91.25 95 ALA A N 1
ATOM 784 C CA . ALA A 1 95 ? -39.823 -6.029 40.018 1.00 91.25 95 ALA A CA 1
ATOM 785 C C . ALA A 1 95 ? -38.932 -6.971 40.856 1.00 91.25 95 ALA A C 1
ATOM 787 O O . ALA A 1 95 ? -37.986 -6.533 41.509 1.00 91.25 95 ALA A O 1
ATOM 788 N N . GLN A 1 96 ? -39.201 -8.279 40.794 1.00 91.62 96 GLN A N 1
ATOM 789 C CA . GLN A 1 96 ? -38.458 -9.291 41.546 1.00 91.62 96 GLN A CA 1
ATOM 790 C C . GLN A 1 96 ? -36.987 -9.383 41.123 1.00 91.62 96 GLN A C 1
ATOM 792 O O . GLN A 1 96 ? -36.118 -9.483 41.985 1.00 91.62 96 GLN A O 1
ATOM 797 N N . SER A 1 97 ? -36.666 -9.293 39.826 1.00 90.00 97 SER A N 1
ATOM 798 C CA . SER A 1 97 ? -35.264 -9.361 39.393 1.00 90.00 97 SER A CA 1
ATOM 799 C C . SER A 1 97 ? -34.459 -8.152 39.863 1.00 90.00 97 SER A C 1
ATOM 801 O O . SER A 1 97 ? -33.299 -8.312 40.228 1.00 90.00 97 S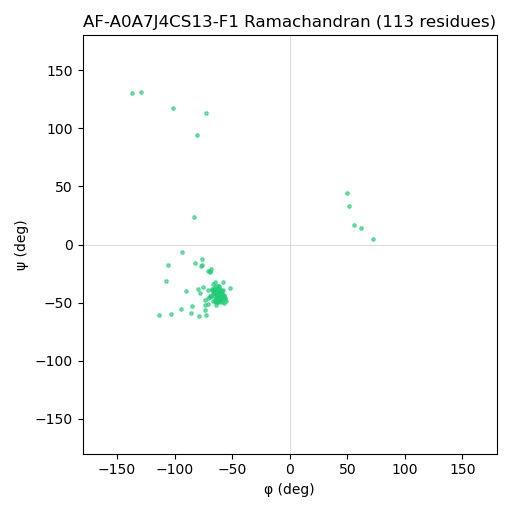ER A O 1
ATOM 803 N N . TYR A 1 98 ? -35.072 -6.967 39.938 1.00 92.00 98 TYR A N 1
ATOM 804 C CA . TYR A 1 98 ? -34.410 -5.779 40.484 1.00 92.00 98 TYR A CA 1
ATOM 805 C C . TYR A 1 98 ? -34.098 -5.926 41.974 1.00 92.00 98 TYR A C 1
ATOM 807 O O . TYR A 1 98 ? -32.997 -5.589 42.406 1.00 92.00 98 TYR A O 1
ATOM 815 N N . LEU A 1 99 ? -35.030 -6.488 42.752 1.00 93.12 99 LEU A N 1
ATOM 816 C CA . LEU A 1 99 ? -34.821 -6.759 44.178 1.00 93.12 99 LEU A CA 1
ATOM 817 C C . LEU A 1 99 ? -33.685 -7.766 44.409 1.00 93.12 99 LEU A C 1
ATOM 819 O O . LEU A 1 99 ? -32.847 -7.546 45.284 1.00 93.12 99 LEU A O 1
ATOM 823 N N . TYR A 1 100 ? -33.611 -8.829 43.600 1.00 93.81 100 TYR A N 1
ATOM 824 C CA . TYR A 1 100 ? -32.514 -9.799 43.674 1.00 93.81 100 TYR A CA 1
ATOM 825 C C . TYR A 1 100 ? -31.156 -9.173 43.344 1.00 93.81 100 TYR A C 1
ATOM 827 O O . TYR A 1 100 ? -30.196 -9.375 44.088 1.00 93.81 100 TYR A O 1
ATOM 835 N N . VAL A 1 101 ? -31.069 -8.390 42.264 1.00 92.62 101 VAL A N 1
ATOM 836 C CA . VAL A 1 101 ? -29.823 -7.715 41.863 1.00 92.62 101 VAL A CA 1
ATOM 837 C C . VAL A 1 101 ? -29.388 -6.692 42.915 1.00 92.62 101 VAL A C 1
ATOM 839 O O . VAL A 1 101 ? -28.208 -6.635 43.255 1.00 92.62 101 VAL A O 1
ATOM 842 N N . PHE A 1 102 ? -30.327 -5.937 43.490 1.00 94.06 102 PHE A N 1
ATOM 843 C CA . PHE A 1 102 ? -30.045 -4.990 44.570 1.00 94.06 102 PHE A CA 1
ATOM 844 C C . PHE A 1 102 ? -29.490 -5.687 45.821 1.00 94.06 102 PHE A C 1
ATOM 846 O O . PHE A 1 102 ? -28.453 -5.281 46.345 1.00 94.06 102 PHE A O 1
ATOM 853 N N . GLY A 1 103 ? -30.138 -6.767 46.271 1.00 96.00 103 GLY A N 1
ATOM 854 C CA . GLY A 1 103 ? -29.677 -7.547 47.422 1.00 96.00 103 GLY A CA 1
ATOM 855 C C . GLY A 1 103 ? -28.293 -8.165 47.202 1.00 96.00 103 GLY A C 1
ATOM 856 O O . GLY A 1 103 ? -27.433 -8.075 48.077 1.00 96.00 103 GLY A O 1
ATOM 857 N N . ALA A 1 104 ? -28.049 -8.731 46.015 1.00 95.69 104 ALA A N 1
ATOM 858 C CA . ALA A 1 104 ? -26.742 -9.268 45.640 1.00 95.69 104 ALA A CA 1
ATOM 859 C C . ALA A 1 104 ? -25.656 -8.178 45.600 1.00 95.69 104 ALA A C 1
ATOM 861 O O . ALA A 1 104 ? -24.555 -8.390 46.108 1.00 95.69 104 ALA A O 1
ATOM 862 N N . GLY A 1 105 ? -25.973 -7.000 45.052 1.00 95.19 105 GLY A N 1
ATOM 863 C CA . GLY A 1 105 ? -25.067 -5.852 45.013 1.00 95.19 105 GLY A CA 1
ATOM 864 C C . GLY A 1 105 ? -24.690 -5.346 46.407 1.00 95.19 105 GLY A C 1
ATOM 865 O O . GLY A 1 105 ? -23.517 -5.094 46.672 1.00 95.19 105 GLY A O 1
ATOM 866 N N . LEU A 1 106 ? -25.657 -5.263 47.325 1.00 96.38 106 LEU A N 1
ATOM 867 C CA . LEU A 1 106 ? -25.408 -4.861 48.711 1.00 96.38 106 LEU A CA 1
ATOM 868 C C . LEU A 1 106 ? -24.470 -5.848 49.424 1.00 96.38 106 LEU A C 1
ATOM 870 O O . LEU A 1 106 ? -23.505 -5.436 50.067 1.00 96.38 106 LEU A O 1
ATOM 874 N N . LEU A 1 107 ? -24.724 -7.149 49.268 1.00 96.00 107 LEU A N 1
ATOM 875 C CA . LEU A 1 107 ? -23.902 -8.211 49.850 1.00 96.00 107 LEU A CA 1
ATOM 876 C C . LEU A 1 107 ? -22.463 -8.149 49.306 1.00 96.00 107 LEU A C 1
ATOM 878 O O . LEU A 1 107 ? -21.508 -8.204 50.077 1.00 96.00 107 LEU A O 1
ATOM 882 N N . PHE A 1 108 ? -22.303 -7.946 47.995 1.00 96.25 108 PHE A N 1
ATOM 883 C CA . PHE A 1 108 ? -20.996 -7.801 47.350 1.00 96.25 108 PHE A CA 1
ATOM 884 C C . PHE A 1 108 ? -20.186 -6.616 47.899 1.00 96.25 108 PHE A C 1
ATOM 886 O O . PHE A 1 108 ? -19.008 -6.773 48.216 1.00 96.25 108 PHE A O 1
ATOM 893 N N . VAL A 1 109 ? -20.813 -5.446 48.065 1.00 96.62 109 VAL A N 1
ATOM 894 C CA . VAL A 1 109 ? -20.152 -4.260 48.638 1.00 96.62 109 VAL A CA 1
ATOM 895 C C . VAL A 1 109 ? -19.718 -4.510 50.081 1.00 96.62 109 VAL A C 1
ATOM 897 O O . VAL A 1 109 ? -18.585 -4.196 50.437 1.00 96.62 109 VAL A O 1
ATOM 900 N N . VAL A 1 110 ? -20.585 -5.106 50.904 1.00 96.88 110 VAL A N 1
ATOM 901 C CA . VAL A 1 110 ? -20.254 -5.438 52.300 1.00 96.88 110 VAL A CA 1
ATOM 902 C C . VAL A 1 110 ? -19.058 -6.388 52.369 1.00 96.88 110 VAL A C 1
ATOM 904 O O . VAL A 1 110 ? -18.169 -6.177 53.185 1.00 96.88 110 VAL A O 1
ATOM 907 N N . LEU A 1 111 ? -18.994 -7.393 51.492 1.00 95.56 111 LEU A N 1
ATOM 908 C CA . LEU A 1 111 ? -17.856 -8.313 51.435 1.00 95.56 111 LEU A CA 1
ATOM 909 C C . LEU A 1 111 ? -16.553 -7.614 51.040 1.00 95.56 111 LEU A C 1
ATOM 911 O O . LEU A 1 111 ? -15.533 -7.884 51.659 1.00 95.56 111 LEU A O 1
ATOM 915 N N . ILE A 1 112 ? -16.580 -6.704 50.059 1.00 96.12 112 ILE A N 1
ATOM 916 C CA . ILE A 1 112 ? -15.394 -5.917 49.680 1.00 96.12 112 ILE A CA 1
ATOM 917 C C . ILE A 1 112 ? -14.891 -5.064 50.844 1.00 96.12 112 ILE A C 1
ATOM 919 O O . ILE A 1 112 ? -13.690 -4.911 51.003 1.00 96.12 112 ILE A O 1
ATOM 923 N N . LEU A 1 113 ? -15.795 -4.495 51.642 1.00 95.19 113 LEU A N 1
ATOM 924 C CA . LEU A 1 113 ? -15.431 -3.632 52.768 1.00 95.19 113 LEU A CA 1
ATOM 925 C C . LEU A 1 113 ? -14.940 -4.405 54.003 1.00 95.19 113 LEU A C 1
ATOM 927 O O . LEU A 1 113 ? -14.341 -3.798 54.888 1.00 95.19 113 LEU A O 1
ATOM 931 N N . LEU A 1 114 ? -15.238 -5.704 54.097 1.00 90.25 114 LEU A N 1
ATOM 932 C CA . LEU A 1 114 ? -14.836 -6.573 55.210 1.00 90.25 114 LEU A CA 1
ATOM 933 C C . LEU A 1 114 ? -13.524 -7.337 54.955 1.00 90.25 114 LEU A C 1
ATOM 935 O O . LEU A 1 114 ? -13.045 -8.014 55.866 1.00 90.25 114 LEU A O 1
ATOM 939 N N . ILE A 1 115 ? -12.976 -7.251 53.739 1.00 77.50 115 ILE A N 1
ATOM 940 C CA . ILE A 1 115 ? -11.666 -7.789 53.336 1.00 77.50 115 ILE A CA 1
ATOM 941 C C . ILE A 1 115 ? -10.634 -6.664 53.402 1.00 77.50 115 ILE A C 1
ATOM 943 O O . ILE A 1 115 ? -9.526 -6.931 53.917 1.00 77.50 115 ILE A O 1
#

Foldseek 3Di:
DVVVVCCCVPPVVVDPPVCVCVVDPVSVVVVVCVVCVVCPVVVCCVPPPVVVVVVVVVCCVPPVVPCPCVPPVVVVVVVVVVVVVVVVVQPPVDPVSVVVVVVVVVVVVVVVVVD

Sequence (115 aa):
VGFGLGYIFYIGRWVDPVKFINSNIFFYALHKFFLNRWYLNAMIYWGFVIAPLWAARAIWRYFEKTAIDTGMNIGLERSVRFGAKVVQGTETGVAQSYLYVFGAGLLFVVLILLI

Nearest PDB structures (foldseek):
  7p62-assembly1_L  TM=6.461E-01  e=2.716E-01  Escherichia coli BL21(DE3)

Solvent-accessible surface area (backbone atoms only — not comparable to full-atom values): 6404 Å² total; per-residue (Å²): 112,72,69,58,55,49,37,38,46,71,70,69,50,78,45,61,60,67,62,57,30,68,71,36,70,66,50,35,50,51,51,52,36,61,73,52,61,67,44,51,65,60,51,50,44,42,64,70,47,50,49,50,55,50,51,55,52,49,47,46,55,56,46,48,54,41,49,44,45,45,46,52,56,50,37,48,53,50,51,53,53,48,52,51,50,53,57,55,65,68,62,76,87,48,73,66,60,54,53,52,52,49,54,52,50,54,52,52,52,51,53,64,75,75,107

Radius of gyration: 39.44 Å; Cα contacts (8 Å, |Δi|>4): 38; chains: 1; bounding box: 78×20×105 Å

pLDDT: mean 91.75, std 4.58, range [72.19, 97.56]

Secondary structure (DSSP, 8-state):
-HHHHHIIIIIS--S-HHHHHHTSHHHHHHHHHHHTGGGHHHHHHIIIIIHHHHHHHHHIIIIIIIIIIIIIIIHHHHHHHHHHHHHHHH----HHHHHHHHHHHHHHHHHHHH-